Protein AF-A0A6V7I6U6-F1 (afdb_monomer_lite)

pLDDT: mean 90.08, std 6.95, range [54.72, 96.44]

Structure (mmCIF, N/CA/C/O backbone):
data_AF-A0A6V7I6U6-F1
#
_entry.id   AF-A0A6V7I6U6-F1
#
loop_
_atom_site.group_PDB
_atom_site.id
_atom_site.type_symbol
_atom_site.label_atom_id
_atom_site.label_alt_id
_atom_site.label_comp_id
_atom_site.label_asym_id
_atom_site.label_entity_id
_atom_site.label_seq_id
_atom_site.pdbx_PDB_ins_code
_atom_site.Cartn_x
_atom_site.Cartn_y
_atom_site.Cartn_z
_atom_site.occupancy
_atom_site.B_iso_or_equiv
_atom_site.auth_seq_id
_atom_site.auth_comp_id
_atom_site.auth_asym_id
_atom_site.auth_atom_id
_atom_site.pdbx_PDB_model_num
ATOM 1 N N . VAL A 1 1 ? -13.761 -22.381 -11.460 1.00 62.78 1 VAL A N 1
ATOM 2 C CA . VAL A 1 1 ? -13.269 -22.491 -10.064 1.00 62.78 1 VAL A CA 1
ATOM 3 C C . VAL A 1 1 ? -14.455 -22.262 -9.135 1.00 62.78 1 VAL A C 1
ATOM 5 O O . VAL A 1 1 ? -15.213 -21.348 -9.419 1.00 62.78 1 VAL A O 1
ATOM 8 N N . MET A 1 2 ? -14.664 -23.088 -8.102 1.00 89.69 2 MET A N 1
ATOM 9 C CA . MET A 1 2 ? -15.840 -22.988 -7.206 1.00 89.69 2 MET A CA 1
ATOM 10 C C . MET A 1 2 ? -15.638 -22.046 -6.003 1.00 89.69 2 MET A C 1
ATOM 12 O O . MET A 1 2 ? -16.606 -21.672 -5.355 1.00 89.69 2 MET A O 1
ATOM 16 N N . GLY A 1 3 ? -14.402 -21.623 -5.726 1.00 93.31 3 GLY A N 1
ATOM 17 C CA . GLY A 1 3 ? -14.076 -20.625 -4.707 1.00 93.31 3 GLY A CA 1
ATOM 18 C C . GLY A 1 3 ? -12.632 -20.139 -4.842 1.00 93.31 3 GLY A C 1
ATOM 19 O O . GLY A 1 3 ? -11.782 -20.871 -5.348 1.00 93.31 3 GLY A O 1
ATOM 20 N N . LEU A 1 4 ? -12.363 -18.903 -4.417 1.00 94.06 4 LEU A N 1
ATOM 21 C CA . LEU A 1 4 ? -11.036 -18.287 -4.447 1.00 94.06 4 LEU A CA 1
ATOM 22 C C . LEU A 1 4 ? -10.667 -17.810 -3.042 1.00 94.06 4 LEU A C 1
ATOM 24 O O . LEU A 1 4 ? -11.364 -16.984 -2.461 1.00 94.06 4 LEU A O 1
ATOM 28 N N . HIS A 1 5 ? -9.562 -18.329 -2.517 1.00 95.62 5 HIS A N 1
ATOM 29 C CA . HIS A 1 5 ? -8.958 -17.864 -1.276 1.00 95.62 5 HIS A CA 1
ATOM 30 C C . HIS A 1 5 ? -7.706 -17.056 -1.619 1.00 95.62 5 HIS A C 1
ATOM 32 O O . HIS A 1 5 ? -6.819 -17.564 -2.305 1.00 95.62 5 HIS A O 1
ATOM 38 N N . SER A 1 6 ? -7.638 -15.808 -1.155 1.00 94.00 6 SER A N 1
ATOM 39 C CA . SER A 1 6 ? -6.475 -14.93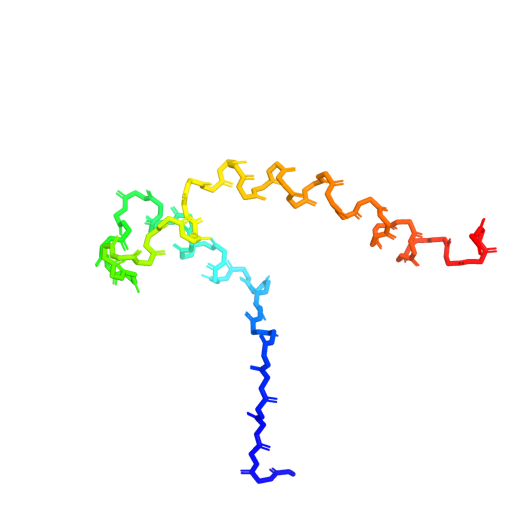8 -1.331 1.00 94.00 6 SER A CA 1
ATOM 40 C C . SER A 1 6 ? -6.053 -14.374 0.017 1.00 94.00 6 SER A C 1
ATOM 42 O O . SER A 1 6 ? -6.868 -13.813 0.744 1.00 94.00 6 SER A O 1
ATOM 44 N N . THR A 1 7 ? -4.771 -14.511 0.340 1.00 96.00 7 THR A N 1
ATOM 45 C CA . THR A 1 7 ? -4.153 -13.889 1.518 1.00 96.00 7 THR A CA 1
ATOM 46 C C . THR A 1 7 ? -3.690 -12.458 1.239 1.00 96.00 7 THR A C 1
ATOM 48 O O . THR A 1 7 ? -3.349 -11.730 2.165 1.00 96.00 7 THR A O 1
ATOM 51 N N . MET A 1 8 ? -3.698 -12.037 -0.031 1.00 92.88 8 MET A N 1
ATOM 52 C CA . MET A 1 8 ? -3.311 -10.700 -0.471 1.00 92.88 8 MET A CA 1
ATOM 53 C C . MET A 1 8 ? -4.459 -10.073 -1.262 1.00 92.88 8 MET A C 1
ATOM 55 O O . MET A 1 8 ? -4.493 -10.093 -2.493 1.00 92.88 8 MET A O 1
ATOM 59 N N . CYS A 1 9 ? -5.435 -9.539 -0.534 1.00 92.69 9 CYS A N 1
ATOM 60 C CA . CYS A 1 9 ? -6.584 -8.850 -1.110 1.00 92.69 9 CYS A CA 1
ATOM 61 C C . CYS A 1 9 ? -6.280 -7.356 -1.238 1.00 92.69 9 CYS A C 1
ATOM 63 O O . CYS A 1 9 ? -6.258 -6.634 -0.244 1.00 92.69 9 CYS A O 1
ATOM 65 N N . THR A 1 10 ? -6.061 -6.882 -2.462 1.00 92.44 10 THR A N 1
ATOM 66 C CA . THR A 1 10 ? -5.858 -5.459 -2.757 1.00 92.44 10 THR A CA 1
ATOM 67 C C . THR A 1 10 ? -6.728 -5.042 -3.943 1.00 92.44 10 THR A C 1
ATOM 69 O O . THR A 1 10 ? -7.055 -5.854 -4.807 1.00 92.44 10 THR A O 1
ATOM 72 N N . SER A 1 11 ? -7.155 -3.779 -3.975 1.00 93.25 11 SER A N 1
ATOM 73 C CA . SER A 1 11 ? -7.919 -3.219 -5.093 1.00 93.25 11 SER A CA 1
ATOM 74 C C . SER A 1 11 ? -7.486 -1.784 -5.347 1.00 93.25 11 SER A C 1
ATOM 76 O O . SER A 1 11 ? -7.589 -0.946 -4.458 1.00 93.25 11 SER A O 1
ATOM 78 N N . SER A 1 12 ? -7.030 -1.508 -6.569 1.00 91.69 12 SER A N 1
ATOM 79 C CA . SER A 1 12 ? -6.608 -0.182 -7.044 1.00 91.69 1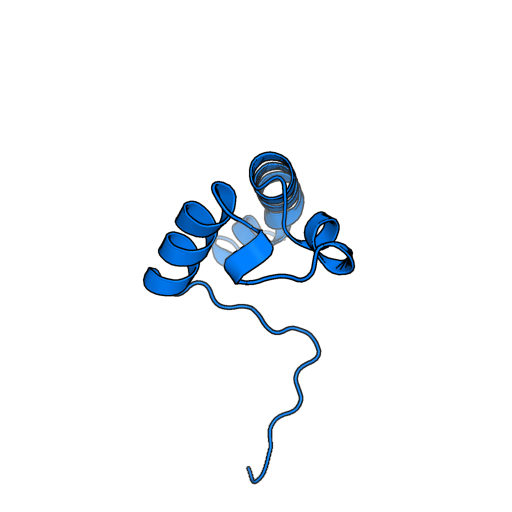2 SER A CA 1
ATOM 80 C C . SER A 1 12 ? -7.702 0.539 -7.843 1.00 91.69 12 SER A C 1
ATOM 82 O O . SER A 1 12 ? -7.432 1.480 -8.588 1.00 91.69 12 SER A O 1
ATOM 84 N N . SER A 1 13 ? -8.957 0.089 -7.723 1.00 96.31 13 SER A N 1
ATOM 85 C CA . SER A 1 13 ? -10.081 0.701 -8.437 1.00 96.31 13 SER A CA 1
ATOM 86 C C . SER A 1 13 ? -10.296 2.152 -7.976 1.00 96.31 13 SER A C 1
ATOM 88 O O . SER A 1 13 ? -10.308 2.398 -6.767 1.00 96.31 13 SER A O 1
ATOM 90 N N . PRO A 1 14 ? -10.580 3.111 -8.881 1.00 94.62 14 PRO A N 1
ATOM 91 C CA . PRO A 1 14 ? -10.712 4.528 -8.521 1.00 94.62 14 PRO A CA 1
ATOM 92 C C . PRO A 1 14 ? -11.753 4.800 -7.428 1.00 94.62 14 PRO A C 1
ATOM 94 O O . PRO A 1 14 ? -11.543 5.627 -6.546 1.00 94.62 14 PRO A O 1
ATOM 97 N N . ILE A 1 15 ? -12.868 4.062 -7.445 1.00 95.00 15 ILE A N 1
ATOM 98 C CA . ILE A 1 15 ? -13.928 4.194 -6.439 1.00 95.00 15 ILE A CA 1
ATOM 99 C C . ILE A 1 15 ? -13.490 3.721 -5.047 1.00 95.00 15 ILE A C 1
ATOM 101 O O . ILE A 1 15 ? -13.971 4.242 -4.044 1.00 95.00 15 ILE A O 1
ATOM 105 N N . VAL A 1 16 ? -12.578 2.748 -4.975 1.00 92.56 16 VAL A N 1
ATOM 106 C CA . VAL A 1 16 ? -12.035 2.235 -3.712 1.00 92.56 16 VAL A CA 1
ATOM 107 C C . VAL A 1 16 ? -11.056 3.244 -3.127 1.00 92.56 16 VAL A C 1
ATOM 109 O O . VAL A 1 16 ? -11.157 3.555 -1.945 1.00 92.56 16 VAL A O 1
ATOM 112 N N . GLU A 1 17 ? -10.182 3.830 -3.947 1.00 92.44 17 GLU A N 1
ATOM 113 C CA . GLU A 1 17 ? -9.267 4.884 -3.490 1.00 92.44 17 GLU A CA 1
ATOM 114 C C . GLU A 1 17 ? -10.017 6.146 -3.049 1.00 92.44 17 GLU A C 1
ATOM 116 O O . GLU A 1 17 ? -9.707 6.708 -1.998 1.00 92.44 17 GLU A O 1
ATOM 121 N N . LEU A 1 18 ? -11.064 6.549 -3.780 1.00 93.31 18 LEU A N 1
ATOM 122 C CA . LEU A 1 18 ? -11.918 7.666 -3.372 1.00 93.31 18 LEU A CA 1
ATOM 123 C C . LEU A 1 18 ? -12.573 7.398 -2.015 1.00 93.31 18 LEU A C 1
ATOM 125 O O . LEU A 1 18 ? -12.525 8.247 -1.128 1.00 93.31 18 LEU A O 1
ATOM 129 N N . LYS A 1 19 ? -13.146 6.204 -1.827 1.00 90.69 19 LYS A N 1
ATOM 130 C CA . LYS A 1 19 ? -13.683 5.782 -0.530 1.00 90.69 19 LYS A CA 1
ATOM 131 C C . LYS A 1 19 ? -12.602 5.865 0.543 1.00 90.69 19 LYS A C 1
ATOM 133 O O . LYS A 1 19 ? -12.811 6.516 1.557 1.00 90.69 19 LYS A O 1
ATOM 138 N N . ARG A 1 20 ? -11.425 5.285 0.308 1.00 90.25 20 ARG A N 1
ATOM 139 C CA . ARG A 1 20 ? -10.314 5.261 1.270 1.00 90.25 20 ARG A CA 1
ATOM 140 C C . ARG A 1 20 ? -9.896 6.664 1.728 1.00 90.25 20 ARG A C 1
ATOM 142 O O . ARG A 1 20 ? -9.629 6.856 2.916 1.00 90.25 20 ARG A O 1
ATOM 149 N N . LEU A 1 21 ? -9.906 7.639 0.814 1.00 90.38 21 LEU A N 1
ATOM 150 C CA . LEU A 1 21 ? -9.687 9.056 1.115 1.00 90.38 21 LEU A CA 1
ATOM 151 C C . LEU A 1 21 ? -10.828 9.659 1.944 1.00 90.38 21 LEU A C 1
ATOM 153 O O . LEU A 1 21 ? -10.558 10.287 2.964 1.00 90.38 21 LEU A O 1
ATOM 157 N N . LEU A 1 22 ? -12.090 9.441 1.566 1.00 90.88 22 LEU A N 1
ATOM 158 C CA . LEU A 1 22 ? -13.248 9.957 2.312 1.00 90.88 22 LEU A CA 1
ATOM 159 C C . LEU A 1 22 ? -13.299 9.402 3.742 1.00 90.88 22 LEU A C 1
ATOM 161 O O . LEU A 1 22 ? -13.483 10.154 4.697 1.00 90.88 22 LEU A O 1
ATOM 165 N N . TYR A 1 23 ? -13.048 8.104 3.907 1.00 88.06 23 TYR A N 1
ATOM 166 C CA . TYR A 1 23 ? -13.022 7.450 5.216 1.00 88.06 23 TYR A CA 1
ATOM 167 C C . TYR A 1 23 ? -11.772 7.776 6.034 1.00 88.06 23 TYR A C 1
ATOM 169 O O . TYR A 1 23 ? -11.745 7.496 7.223 1.00 88.06 23 TYR A O 1
ATOM 177 N N . SER A 1 24 ? -10.769 8.450 5.463 1.00 87.44 24 SER A N 1
ATOM 178 C CA . SER A 1 24 ? -9.678 9.013 6.273 1.00 87.44 24 SER A CA 1
ATOM 179 C C . SER A 1 24 ? -10.141 10.129 7.209 1.00 87.44 24 SER A C 1
ATOM 181 O O . SER A 1 24 ? -9.499 10.370 8.227 1.00 87.44 24 SER A O 1
ATOM 183 N N . LEU A 1 25 ? -11.265 10.778 6.882 1.00 87.62 25 LEU A N 1
ATOM 184 C CA . LEU A 1 25 ? -11.892 11.802 7.717 1.00 87.62 25 LEU A CA 1
ATOM 185 C C . LEU A 1 25 ? -12.760 11.185 8.822 1.00 87.62 25 LEU A C 1
ATOM 187 O O . LEU A 1 25 ? -12.822 11.723 9.923 1.00 87.62 25 LEU A O 1
ATOM 191 N N . TYR A 1 26 ? -13.409 10.053 8.528 1.00 86.62 26 TYR A N 1
ATOM 192 C CA . TYR A 1 26 ? -14.282 9.324 9.453 1.00 86.62 26 TYR A CA 1
ATOM 193 C C . TYR A 1 26 ? -14.034 7.808 9.362 1.00 86.62 26 TYR A C 1
ATOM 195 O O . TYR A 1 26 ? -14.805 7.083 8.725 1.00 86.62 26 TYR A O 1
ATOM 203 N N . PRO A 1 27 ? -12.946 7.318 9.974 1.00 81.31 27 PRO A N 1
ATOM 204 C CA . PRO A 1 27 ? -12.494 5.936 9.805 1.00 81.31 27 PRO A CA 1
ATOM 205 C C . PRO A 1 27 ? -13.396 4.887 10.467 1.00 81.31 27 PRO A C 1
ATOM 207 O O . PRO A 1 27 ? -13.482 3.762 9.972 1.00 81.31 27 PRO A O 1
ATOM 210 N N . SER A 1 28 ? -14.136 5.274 11.509 1.00 82.56 28 SER A N 1
ATOM 211 C CA . SER A 1 28 ? -15.069 4.404 12.237 1.00 82.56 28 SER A CA 1
ATOM 212 C C . SER A 1 28 ? -16.255 3.902 11.400 1.00 82.56 28 SER A C 1
ATOM 214 O O . SER A 1 28 ? -16.971 3.003 11.830 1.00 82.56 28 SER A O 1
ATOM 216 N N . LEU A 1 29 ? -16.484 4.449 10.196 1.00 83.56 29 LEU A N 1
ATOM 217 C CA . LEU A 1 29 ? -17.542 3.975 9.292 1.00 83.56 29 LEU A CA 1
ATOM 218 C C . LEU A 1 29 ? -17.198 2.680 8.547 1.00 83.56 29 LEU A C 1
ATOM 220 O O . LEU A 1 29 ? -18.104 2.042 8.012 1.00 83.56 29 LEU A O 1
ATOM 224 N N . ILE A 1 30 ? -15.917 2.327 8.432 1.00 81.25 30 ILE A N 1
ATOM 225 C CA . ILE A 1 30 ? -15.476 1.186 7.613 1.00 81.25 30 ILE A CA 1
ATOM 226 C C . ILE A 1 30 ? -14.635 0.187 8.391 1.00 81.25 30 ILE A C 1
ATOM 228 O O . ILE A 1 30 ? -14.662 -0.999 8.065 1.00 81.25 30 ILE A O 1
ATOM 232 N N . VAL A 1 31 ? -13.892 0.644 9.394 1.00 84.88 31 VAL A N 1
ATOM 233 C CA . VAL A 1 31 ? -12.936 -0.179 10.130 1.00 84.88 31 VAL A CA 1
ATOM 234 C C . VAL A 1 31 ? -13.214 -0.050 11.620 1.00 84.88 31 VAL A C 1
ATOM 236 O O . VAL A 1 31 ? -13.543 1.035 12.098 1.00 84.88 31 VAL A O 1
ATOM 239 N N . SER A 1 32 ? -13.119 -1.173 12.334 1.00 86.88 32 SER A N 1
ATOM 240 C CA . SER A 1 32 ? -13.190 -1.201 13.794 1.00 86.88 32 SER A CA 1
ATOM 241 C C . SER A 1 32 ? -12.042 -0.380 14.384 1.00 86.88 32 SER A C 1
ATOM 243 O O . SER A 1 32 ? -10.955 -0.302 13.808 1.00 86.88 32 SER A O 1
ATOM 245 N N . ASP A 1 33 ? -12.248 0.209 15.559 1.00 83.75 33 ASP A N 1
ATOM 246 C CA . ASP A 1 33 ? -11.204 1.012 16.211 1.00 83.75 33 ASP A CA 1
ATOM 247 C C . ASP A 1 33 ? -9.918 0.200 16.468 1.00 83.75 33 ASP A C 1
ATOM 249 O O . ASP A 1 33 ? -8.814 0.746 16.466 1.00 83.75 33 ASP A O 1
ATOM 253 N N . GLU A 1 34 ? -10.059 -1.118 16.614 1.00 86.56 34 GLU A N 1
ATOM 254 C CA . GLU A 1 34 ? -8.975 -2.087 16.785 1.00 86.56 34 GLU A CA 1
ATOM 255 C C . GLU A 1 34 ? -8.059 -2.150 15.552 1.00 86.56 34 GLU A C 1
ATOM 257 O O . GLU A 1 34 ? -6.835 -2.093 15.674 1.00 86.56 34 GLU A O 1
ATOM 262 N N . ASP A 1 35 ? -8.643 -2.180 14.353 1.00 88.00 35 ASP A N 1
ATOM 263 C CA . ASP A 1 35 ? -7.934 -2.370 13.082 1.00 88.00 35 ASP A CA 1
ATOM 264 C C . ASP A 1 35 ? -7.539 -1.047 12.407 1.00 88.00 35 ASP A C 1
ATOM 266 O O . ASP A 1 35 ? -6.836 -1.030 11.392 1.00 88.00 35 ASP A O 1
ATOM 270 N N . TYR A 1 36 ? -7.943 0.089 12.979 1.00 87.31 36 TYR A N 1
ATOM 271 C CA . TYR A 1 36 ? -7.693 1.426 12.436 1.00 87.31 36 TYR A CA 1
ATOM 272 C C . TYR A 1 36 ? -6.217 1.670 12.080 1.00 87.31 36 TYR A C 1
ATOM 274 O O . TYR A 1 36 ? -5.886 2.208 11.015 1.00 87.31 36 TYR A O 1
ATOM 282 N N . HIS A 1 37 ? -5.323 1.223 12.962 1.00 87.50 37 HIS A N 1
ATOM 283 C CA . HIS A 1 37 ? -3.879 1.399 12.846 1.00 87.50 37 HIS A CA 1
ATOM 284 C C . HIS A 1 37 ? -3.261 0.685 11.628 1.00 87.50 37 HIS A C 1
ATOM 286 O O . HIS A 1 37 ? -2.151 1.030 11.213 1.00 87.50 37 HIS A O 1
ATOM 292 N N . LEU A 1 38 ? -3.963 -0.292 11.042 1.00 87.81 38 LEU A N 1
ATOM 293 C CA . LEU A 1 38 ? -3.511 -1.031 9.862 1.00 87.81 38 LEU A CA 1
ATOM 294 C C . LEU A 1 38 ? -3.632 -0.193 8.581 1.00 87.81 38 LEU A C 1
ATOM 296 O O . LEU A 1 38 ? -2.827 -0.346 7.662 1.00 87.81 38 LEU A O 1
ATOM 300 N N . LEU A 1 39 ? -4.610 0.715 8.520 1.00 87.81 39 LEU A N 1
ATOM 301 C CA . LEU A 1 39 ? -4.954 1.475 7.312 1.00 87.81 39 LEU A CA 1
ATOM 302 C C . LEU A 1 39 ? -4.568 2.952 7.393 1.00 87.81 39 LEU A C 1
ATOM 304 O O . LEU A 1 39 ? -4.268 3.566 6.366 1.00 87.81 39 LEU A O 1
ATOM 308 N N . TYR A 1 40 ? -4.544 3.524 8.595 1.00 88.25 40 TYR A N 1
ATOM 309 C CA . TYR A 1 40 ? -4.34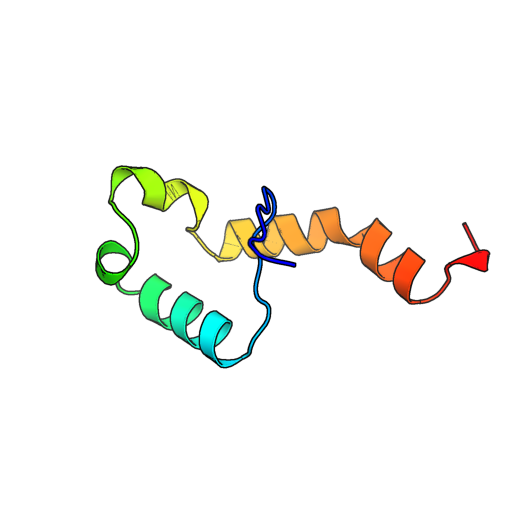1 4.952 8.813 1.00 88.25 40 TYR A CA 1
ATOM 310 C C . TYR A 1 40 ? -3.147 5.223 9.747 1.00 88.25 40 TYR A C 1
ATOM 312 O O . TYR A 1 40 ? -2.832 4.405 10.609 1.00 88.25 40 TYR A O 1
ATOM 320 N N . PRO A 1 41 ? -2.448 6.368 9.598 1.00 91.12 41 PRO A N 1
ATOM 321 C CA . PRO A 1 41 ? -2.707 7.451 8.647 1.00 91.12 41 PRO A CA 1
ATOM 322 C C . PRO A 1 41 ? -2.228 7.134 7.219 1.00 91.12 41 PRO A C 1
ATOM 324 O O . PRO A 1 41 ? -1.169 6.535 7.012 1.00 91.12 41 PRO A O 1
ATOM 327 N N . LEU A 1 42 ? -2.978 7.611 6.216 1.00 90.75 42 LEU A N 1
ATOM 328 C CA . LEU A 1 42 ? -2.690 7.346 4.798 1.00 90.75 42 LEU A CA 1
ATOM 329 C C . LEU A 1 42 ? -1.331 7.886 4.342 1.00 90.75 42 LEU A C 1
ATOM 331 O O . LEU A 1 42 ? -0.701 7.288 3.475 1.00 90.75 42 LEU A O 1
ATOM 335 N N . SER A 1 43 ? -0.849 8.980 4.933 1.00 91.88 43 SER A N 1
ATOM 336 C CA . SER A 1 43 ? 0.458 9.563 4.603 1.00 91.88 43 SER A CA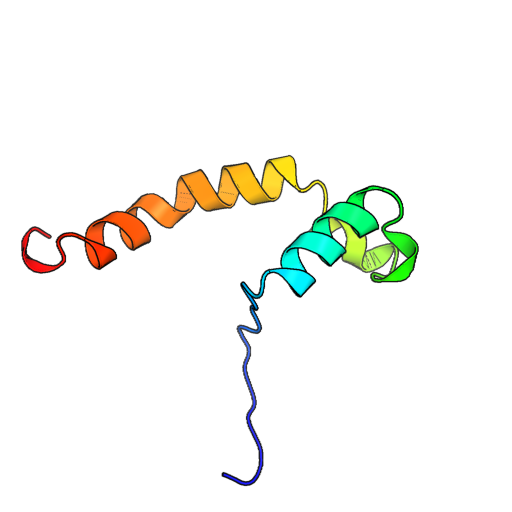 1
ATOM 337 C C . SER A 1 43 ? 1.609 8.589 4.870 1.00 91.88 43 SER A C 1
ATOM 339 O O . SER A 1 43 ? 2.498 8.431 4.034 1.00 91.88 43 SER A O 1
ATOM 341 N N . LYS A 1 44 ? 1.568 7.876 6.003 1.00 93.12 44 LYS A N 1
ATOM 342 C CA . LYS A 1 44 ? 2.564 6.859 6.366 1.00 93.12 44 LYS A CA 1
ATOM 343 C C . LYS A 1 44 ? 2.503 5.662 5.419 1.00 93.12 44 LYS A C 1
ATOM 345 O O . LYS A 1 44 ? 3.548 5.163 4.995 1.00 93.12 44 LYS A O 1
ATOM 350 N N . GLN A 1 45 ? 1.292 5.225 5.077 1.00 92.00 45 GLN A N 1
ATOM 351 C CA . GLN A 1 45 ? 1.072 4.129 4.132 1.00 92.00 45 GLN A CA 1
ATOM 352 C C . GLN A 1 45 ? 1.610 4.490 2.743 1.00 92.00 45 GLN A C 1
ATOM 354 O O . GLN A 1 45 ? 2.391 3.735 2.171 1.00 92.00 45 GLN A O 1
ATOM 359 N N . LEU A 1 46 ? 1.285 5.684 2.240 1.00 92.69 46 LEU A N 1
ATOM 360 C CA . LEU A 1 46 ? 1.758 6.176 0.948 1.00 92.69 46 LEU A CA 1
ATOM 361 C C . LEU A 1 46 ? 3.285 6.305 0.909 1.00 92.69 46 LEU A C 1
ATOM 363 O O . LEU A 1 46 ? 3.912 5.848 -0.042 1.00 92.69 46 LEU A O 1
ATOM 367 N N . MET A 1 47 ? 3.902 6.860 1.956 1.00 95.56 47 MET A N 1
ATOM 368 C CA . MET A 1 47 ? 5.362 6.964 2.042 1.00 95.56 47 MET A CA 1
ATOM 369 C C . MET A 1 47 ? 6.030 5.581 2.051 1.00 95.56 47 MET A C 1
ATOM 371 O O . MET A 1 47 ? 7.033 5.359 1.374 1.00 95.56 47 MET A O 1
ATOM 375 N N . THR A 1 48 ? 5.454 4.624 2.784 1.00 94.69 48 THR A N 1
ATOM 376 C CA . THR A 1 48 ? 5.950 3.240 2.821 1.00 94.69 48 THR A CA 1
ATOM 377 C C . THR A 1 48 ? 5.809 2.562 1.461 1.00 94.69 48 THR A C 1
ATOM 379 O O . THR A 1 48 ? 6.729 1.868 1.025 1.00 94.69 48 THR A O 1
ATOM 382 N N . PHE A 1 49 ? 4.695 2.800 0.768 1.00 94.25 49 PHE A N 1
ATOM 383 C CA . PHE A 1 49 ? 4.446 2.298 -0.576 1.00 94.25 49 PHE A CA 1
ATOM 384 C C . PHE A 1 49 ? 5.462 2.855 -1.575 1.00 94.25 49 PHE A C 1
ATOM 386 O O . PHE A 1 49 ? 6.142 2.080 -2.236 1.00 94.25 49 PHE A O 1
ATOM 393 N N . ILE A 1 50 ? 5.664 4.174 -1.625 1.00 95.81 50 ILE A N 1
ATOM 394 C CA . ILE A 1 50 ? 6.656 4.803 -2.515 1.00 95.81 50 ILE A CA 1
ATOM 395 C C . ILE A 1 50 ? 8.061 4.260 -2.231 1.00 95.81 50 ILE A C 1
ATOM 397 O O . ILE A 1 50 ? 8.781 3.881 -3.150 1.00 95.81 50 ILE A O 1
ATOM 401 N N . ARG A 1 51 ? 8.435 4.153 -0.951 1.00 96.44 51 ARG A N 1
ATOM 402 C CA . ARG A 1 51 ? 9.744 3.625 -0.545 1.00 96.44 51 ARG A CA 1
ATOM 403 C C . ARG A 1 51 ? 9.957 2.173 -0.978 1.00 96.44 51 ARG A C 1
ATOM 405 O O . ARG A 1 51 ? 11.060 1.813 -1.369 1.00 96.44 51 ARG A O 1
ATOM 412 N N . SER A 1 52 ? 8.934 1.328 -0.858 1.00 93.94 52 SER A N 1
ATOM 413 C CA . SER A 1 52 ? 9.057 -0.115 -1.111 1.00 93.94 52 SER A CA 1
ATOM 414 C C . SER A 1 52 ? 8.819 -0.508 -2.567 1.00 93.94 52 SER A C 1
ATOM 416 O O . SER A 1 52 ? 9.336 -1.529 -3.002 1.00 93.94 52 SER A O 1
ATOM 418 N N . THR A 1 53 ? 8.104 0.297 -3.350 1.00 95.19 53 THR A N 1
ATOM 419 C CA . THR A 1 53 ? 7.757 -0.028 -4.746 1.00 95.19 53 THR A CA 1
ATOM 420 C C . THR A 1 53 ? 8.849 0.302 -5.758 1.00 95.19 53 THR A C 1
ATOM 422 O O . THR A 1 53 ? 8.637 0.126 -6.955 1.00 95.19 53 THR A O 1
ATOM 425 N N . GLY A 1 54 ? 10.043 0.701 -5.310 1.00 93.44 54 GLY A N 1
ATOM 426 C CA . GLY A 1 54 ? 11.184 0.943 -6.196 1.00 93.44 54 GLY A CA 1
ATOM 427 C C . GLY A 1 54 ? 11.512 -0.265 -7.081 1.00 93.44 54 GLY A C 1
ATOM 428 O O . GLY A 1 54 ? 11.633 -0.109 -8.295 1.00 93.44 54 GLY A O 1
ATOM 429 N N . TYR A 1 55 ? 11.561 -1.472 -6.498 1.00 93.88 55 TYR A N 1
ATOM 430 C CA . TYR A 1 55 ? 11.786 -2.710 -7.259 1.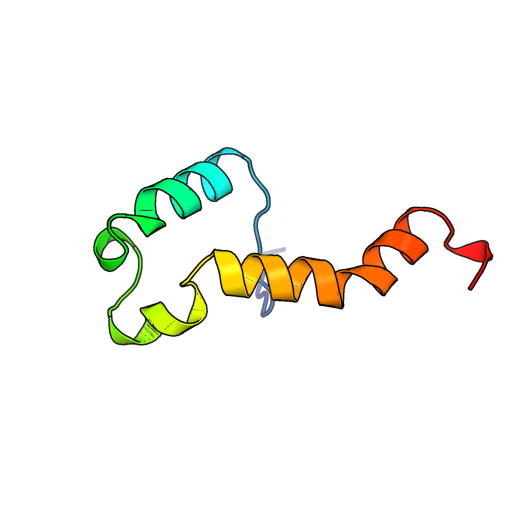00 93.88 55 TYR A CA 1
ATOM 431 C C . TYR A 1 55 ? 10.627 -3.005 -8.224 1.00 93.88 55 TYR A C 1
ATOM 433 O O . TYR A 1 55 ? 10.847 -3.409 -9.363 1.00 93.88 55 TYR A O 1
ATOM 441 N N . LEU A 1 56 ? 9.392 -2.749 -7.788 1.00 94.12 56 LEU A N 1
ATOM 442 C CA . LEU A 1 56 ? 8.194 -2.976 -8.588 1.00 94.12 56 LEU A CA 1
ATOM 443 C C . LEU A 1 56 ? 8.179 -2.057 -9.817 1.00 94.12 56 LEU A C 1
ATOM 445 O O . LEU A 1 56 ? 7.883 -2.507 -10.918 1.00 94.12 56 LEU A O 1
ATOM 449 N N . HIS A 1 57 ? 8.549 -0.785 -9.657 1.00 95.56 57 HIS A N 1
ATOM 450 C CA . HIS A 1 57 ? 8.582 0.182 -10.752 1.00 95.56 57 HIS A CA 1
ATOM 451 C C . HIS A 1 57 ? 9.662 -0.143 -11.795 1.00 95.56 57 HIS A C 1
ATOM 453 O O . HIS A 1 57 ? 9.407 -0.077 -13.001 1.00 95.56 57 HIS A O 1
ATOM 459 N N . ILE A 1 58 ? 10.870 -0.508 -11.351 1.00 95.81 58 ILE A N 1
ATOM 460 C CA . ILE A 1 58 ? 11.960 -0.840 -12.275 1.00 95.81 58 ILE A CA 1
ATOM 461 C C . ILE A 1 58 ? 11.690 -2.153 -13.016 1.00 95.81 58 ILE A C 1
ATOM 463 O O . ILE A 1 58 ? 11.852 -2.188 -14.230 1.00 95.81 58 ILE A O 1
ATOM 467 N N . GLN A 1 59 ? 11.168 -3.186 -12.345 1.00 95.31 59 GLN A N 1
ATOM 468 C CA . GLN A 1 59 ? 10.805 -4.448 -13.000 1.00 95.31 59 GLN A CA 1
ATOM 469 C C . GLN A 1 59 ? 9.639 -4.277 -13.981 1.00 95.31 59 GLN A C 1
ATOM 471 O O . GLN A 1 59 ? 9.613 -4.927 -15.021 1.00 95.31 59 GLN A O 1
ATOM 476 N N . ALA A 1 60 ? 8.702 -3.368 -13.700 1.00 94.50 60 ALA A N 1
ATOM 477 C CA . ALA A 1 60 ? 7.596 -3.079 -14.609 1.00 94.50 60 ALA A CA 1
ATOM 478 C C . ALA A 1 60 ? 8.024 -2.326 -15.883 1.00 94.50 60 ALA A C 1
ATOM 480 O O . ALA A 1 60 ? 7.341 -2.422 -16.899 1.00 94.50 60 ALA A O 1
ATOM 481 N N . THR A 1 61 ? 9.118 -1.555 -15.841 1.00 95.69 61 THR A N 1
ATOM 482 C CA . THR A 1 61 ? 9.545 -0.698 -16.967 1.00 95.69 61 THR A CA 1
ATOM 483 C C . THR A 1 61 ? 10.776 -1.209 -17.706 1.00 95.69 61 THR A C 1
ATOM 485 O O . THR A 1 61 ? 10.907 -0.961 -18.902 1.00 95.69 61 THR A O 1
ATOM 488 N N . LYS A 1 62 ? 11.696 -1.878 -17.007 1.00 94.25 62 LYS A N 1
ATOM 489 C CA . LYS A 1 62 ? 12.967 -2.390 -17.533 1.00 94.25 62 LYS A CA 1
ATOM 490 C C . LYS A 1 62 ? 13.316 -3.734 -16.877 1.00 94.25 62 LYS A C 1
ATOM 492 O O . LYS A 1 62 ? 14.280 -3.802 -16.114 1.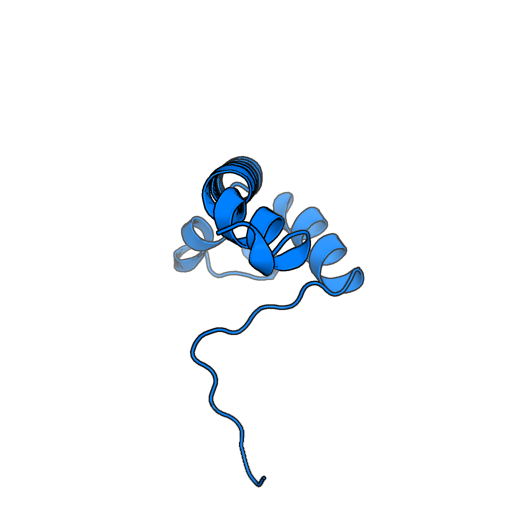00 94.25 62 LYS A O 1
ATOM 497 N N . PRO A 1 63 ? 12.542 -4.797 -17.152 1.00 91.56 63 PRO A N 1
ATOM 498 C CA . PRO A 1 63 ? 12.793 -6.111 -16.567 1.00 91.56 63 PRO A CA 1
ATOM 499 C C . PRO A 1 63 ? 14.149 -6.702 -16.986 1.00 91.56 63 PRO A C 1
ATOM 501 O O . PRO A 1 63 ? 14.776 -7.365 -16.174 1.00 91.56 63 PRO A O 1
ATOM 504 N N . ASP A 1 64 ? 14.634 -6.411 -18.199 1.00 88.50 64 ASP A N 1
ATOM 505 C CA . ASP A 1 64 ? 15.864 -7.007 -18.758 1.00 88.50 64 ASP A CA 1
ATOM 506 C C . ASP A 1 64 ? 17.171 -6.343 -18.286 1.00 88.50 64 ASP A C 1
ATOM 508 O O . ASP A 1 64 ? 18.261 -6.762 -18.668 1.00 88.50 64 ASP A O 1
ATOM 512 N N . SER A 1 65 ? 17.085 -5.243 -17.530 1.00 78.69 65 SER A N 1
ATOM 513 C CA . SER A 1 65 ? 18.260 -4.489 -17.058 1.00 78.69 65 SER A CA 1
ATOM 514 C C . SER A 1 65 ? 18.739 -4.906 -15.664 1.00 78.69 65 SER A C 1
ATOM 516 O O . SER A 1 65 ? 19.745 -4.371 -15.198 1.00 78.69 65 SER A O 1
ATOM 518 N N . LEU A 1 66 ? 18.002 -5.799 -14.996 1.00 54.72 66 LEU A N 1
ATOM 519 C CA . LEU A 1 66 ? 18.276 -6.315 -13.653 1.00 54.72 66 LEU A CA 1
ATOM 520 C C . LEU A 1 66 ? 18.706 -7.780 -13.695 1.00 54.72 66 LEU A C 1
ATOM 522 O O . LEU A 1 66 ? 18.110 -8.543 -14.484 1.00 54.72 66 LEU A O 1
#

Organism: NCBI:txid1563983

Secondary structure (DSSP, 8-state):
------S------HHHHHHHHHTTT-GGGTS-TTTHHHH--HHHHHHHHHHHTHHHHHHHH-GGG-

Sequence (66 aa):
VMGLHSTMCTSSSPIVELKRLLYSLYPSLIVSDEDYHLLYPLSKQLMTFIRSTGYLHIQATKPDSL

Foldseek 3Di:
DPDDDDPDDDDPDPVVVVVLVVCCVPVVVPDPPVCSVVSPDVVVVVVVCVVPCPVVVCCVPPVPVD

Radius of gyration: 15.65 Å; chains: 1; bounding box: 36×35×36 Å